Protein AF-A0A1M6QEP3-F1 (afdb_monomer_lite)

Structure (mmCIF, N/CA/C/O backbone):
data_AF-A0A1M6QEP3-F1
#
_entry.id   AF-A0A1M6QEP3-F1
#
loop_
_atom_site.group_PDB
_atom_site.id
_atom_site.type_symbol
_atom_site.label_atom_id
_atom_site.label_alt_id
_atom_site.label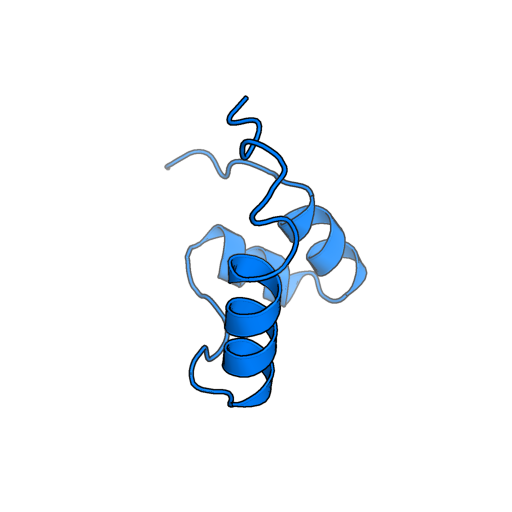_comp_id
_atom_site.label_asym_id
_atom_site.label_entity_id
_atom_site.label_seq_id
_atom_site.pdbx_PDB_ins_code
_atom_site.Cartn_x
_atom_site.Cartn_y
_atom_site.Cartn_z
_atom_site.occupancy
_atom_site.B_iso_or_equiv
_atom_site.auth_seq_id
_atom_site.auth_comp_id
_atom_site.auth_asym_id
_atom_site.auth_atom_id
_atom_site.pdbx_PDB_model_num
ATOM 1 N N . MET A 1 1 ? -8.565 3.645 -23.111 1.00 51.84 1 MET A N 1
ATOM 2 C CA . MET A 1 1 ? -7.515 3.775 -22.087 1.00 51.84 1 MET A CA 1
ATOM 3 C C . MET A 1 1 ? -8.246 4.211 -20.840 1.00 51.84 1 MET A C 1
ATOM 5 O O . MET A 1 1 ? -8.865 5.264 -20.874 1.00 51.84 1 MET A O 1
ATOM 9 N N . GLU A 1 2 ? -8.375 3.323 -19.862 1.00 67.38 2 GLU A N 1
ATOM 10 C CA . GLU A 1 2 ? -9.093 3.633 -18.624 1.00 67.38 2 GLU A CA 1
ATOM 11 C C . GLU A 1 2 ? -8.257 4.648 -17.834 1.00 67.38 2 GLU A C 1
ATOM 13 O O . GLU A 1 2 ? -7.039 4.493 -17.740 1.00 67.38 2 GLU A O 1
ATOM 18 N N . ASP A 1 3 ? -8.875 5.732 -17.368 1.00 76.81 3 ASP A N 1
ATOM 19 C CA . ASP A 1 3 ? -8.163 6.794 -16.654 1.00 76.81 3 ASP A CA 1
ATOM 20 C C . ASP A 1 3 ? -7.624 6.261 -15.319 1.00 76.81 3 ASP A C 1
ATOM 22 O O . ASP A 1 3 ? -8.379 5.744 -14.489 1.00 76.81 3 ASP A O 1
ATOM 26 N N . VAL A 1 4 ? -6.314 6.401 -15.089 1.00 79.81 4 VAL A N 1
ATOM 27 C CA . VAL A 1 4 ? -5.683 6.005 -13.824 1.00 79.81 4 VAL A CA 1
ATOM 28 C C . VAL A 1 4 ? -6.156 6.959 -12.728 1.00 79.81 4 VAL A C 1
ATOM 30 O O . VAL A 1 4 ? -5.726 8.111 -12.655 1.00 79.81 4 VAL A O 1
ATOM 33 N N . LYS A 1 5 ? -7.027 6.480 -11.835 1.00 87.38 5 LYS A N 1
ATOM 34 C CA . LYS A 1 5 ? -7.457 7.251 -10.660 1.00 87.38 5 LYS A CA 1
ATOM 35 C C . LYS A 1 5 ? -6.308 7.371 -9.660 1.00 87.38 5 LYS A C 1
ATOM 37 O O . LYS A 1 5 ? -6.025 6.442 -8.906 1.00 87.38 5 LYS A O 1
ATOM 42 N N . VAL A 1 6 ? -5.659 8.533 -9.642 1.00 89.94 6 VAL A N 1
ATOM 43 C CA . VAL A 1 6 ? -4.577 8.837 -8.697 1.00 89.94 6 VAL A CA 1
ATOM 44 C C . VAL A 1 6 ? -5.133 8.927 -7.275 1.00 89.94 6 VAL A C 1
ATOM 46 O O . VAL A 1 6 ? -6.063 9.684 -7.005 1.00 89.94 6 VAL A O 1
ATOM 49 N N . ASN A 1 7 ? -4.546 8.163 -6.355 1.00 91.94 7 ASN A N 1
ATOM 50 C CA . ASN A 1 7 ? -4.873 8.175 -4.931 1.00 91.94 7 ASN A CA 1
ATOM 51 C C . ASN A 1 7 ? -3.602 8.377 -4.083 1.00 91.94 7 ASN A C 1
ATOM 53 O O . ASN A 1 7 ? -2.482 8.395 -4.601 1.00 91.94 7 ASN A O 1
ATOM 57 N N . GLY A 1 8 ? -3.770 8.525 -2.765 1.00 92.56 8 GLY A N 1
ATOM 58 C CA . GLY A 1 8 ? -2.644 8.716 -1.842 1.00 92.56 8 GLY A CA 1
ATOM 59 C C . GLY A 1 8 ? -1.630 7.567 -1.870 1.00 92.56 8 GLY A C 1
ATOM 60 O O . GLY A 1 8 ? -0.432 7.806 -1.747 1.00 92.56 8 GLY A O 1
ATOM 61 N N . THR A 1 9 ? -2.090 6.338 -2.115 1.00 90.81 9 THR A N 1
ATOM 62 C CA . THR A 1 9 ? -1.230 5.156 -2.249 1.00 90.81 9 THR A CA 1
ATOM 63 C C . THR A 1 9 ? -0.297 5.280 -3.453 1.00 90.81 9 THR A C 1
ATOM 65 O O . THR A 1 9 ? 0.906 5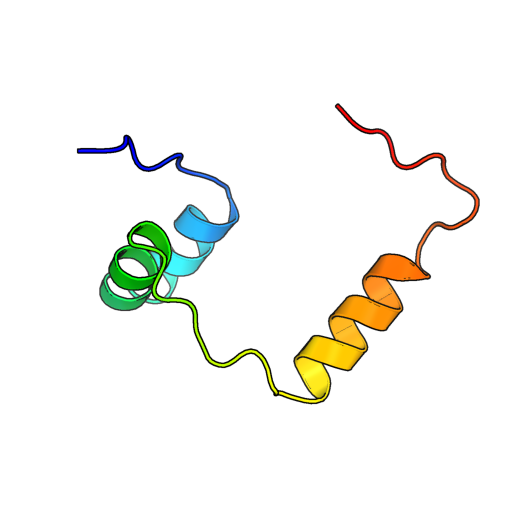.083 -3.309 1.00 90.81 9 THR A O 1
ATOM 68 N N . LEU A 1 10 ? -0.804 5.680 -4.623 1.00 92.25 10 LEU A N 1
ATOM 69 C CA . LEU A 1 10 ? 0.030 5.886 -5.811 1.00 92.25 10 LEU A CA 1
ATOM 70 C C . LEU A 1 10 ? 1.047 7.016 -5.602 1.00 92.25 10 LEU A C 1
ATOM 72 O O . LEU A 1 10 ? 2.202 6.876 -5.995 1.00 92.25 10 LEU A O 1
ATOM 76 N N . ILE A 1 11 ? 0.663 8.104 -4.929 1.00 94.25 11 ILE A N 1
ATOM 77 C CA . ILE A 1 11 ? 1.603 9.182 -4.582 1.00 94.25 11 ILE A CA 1
ATOM 78 C C . ILE A 1 11 ? 2.716 8.649 -3.674 1.00 94.25 11 ILE A C 1
ATOM 80 O O . ILE A 1 11 ? 3.890 8.907 -3.932 1.00 94.25 11 ILE A O 1
ATOM 84 N N . TRP A 1 12 ? 2.370 7.871 -2.647 1.00 93.88 12 TRP A N 1
ATOM 85 C CA . TRP A 1 12 ? 3.349 7.266 -1.745 1.00 93.88 12 TRP A CA 1
ATOM 86 C C . TRP A 1 12 ? 4.355 6.388 -2.500 1.00 93.88 12 TRP A C 1
ATOM 88 O O . TRP A 1 12 ? 5.564 6.578 -2.368 1.00 93.88 12 TRP A O 1
ATOM 98 N N . TYR A 1 13 ? 3.871 5.510 -3.376 1.00 93.06 13 TYR A N 1
ATOM 99 C CA . TYR A 1 13 ? 4.741 4.667 -4.192 1.00 93.06 13 TYR A CA 1
ATOM 100 C C . TYR A 1 13 ? 5.562 5.443 -5.223 1.00 93.06 13 TYR A C 1
ATOM 102 O O . TYR A 1 13 ? 6.681 5.037 -5.526 1.00 93.06 13 TYR A O 1
ATOM 110 N N . TYR A 1 14 ? 5.072 6.577 -5.730 1.00 94.25 14 TYR A N 1
ATOM 111 C CA . TYR A 1 14 ? 5.855 7.437 -6.619 1.00 94.25 14 TYR A CA 1
ATOM 112 C C . TYR A 1 14 ? 7.130 7.962 -5.939 1.00 94.25 14 TYR A C 1
ATOM 114 O O . TYR A 1 14 ? 8.178 8.034 -6.586 1.00 94.25 14 TYR A O 1
ATOM 122 N N . TYR A 1 15 ? 7.062 8.281 -4.641 1.00 96.00 15 TYR A N 1
ATOM 123 C CA . TYR A 1 15 ? 8.230 8.702 -3.858 1.00 96.00 15 TYR A CA 1
ATOM 124 C C . TYR A 1 15 ? 9.211 7.562 -3.555 1.00 96.00 15 TYR A C 1
ATOM 126 O O . TYR A 1 15 ? 10.377 7.835 -3.279 1.00 96.00 15 TYR A O 1
ATOM 134 N N . ILE A 1 16 ? 8.765 6.307 -3.630 1.00 94.44 16 ILE A N 1
ATOM 135 C CA . ILE A 1 16 ? 9.616 5.124 -3.456 1.00 94.44 16 ILE A CA 1
ATOM 136 C C . ILE A 1 16 ? 10.261 4.749 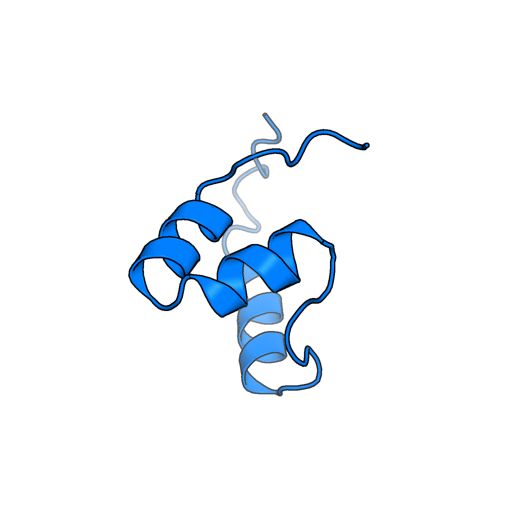-4.794 1.00 94.44 16 ILE A C 1
ATOM 138 O O . ILE A 1 16 ? 11.485 4.724 -4.922 1.00 94.44 16 ILE A O 1
ATOM 142 N N . CYS A 1 17 ? 9.439 4.461 -5.807 1.00 94.81 17 CYS A N 1
ATOM 143 C CA . CYS A 1 17 ? 9.885 3.947 -7.093 1.00 94.81 17 CYS A CA 1
ATOM 144 C C . CYS A 1 17 ? 8.868 4.233 -8.212 1.00 94.81 17 CYS A C 1
ATOM 146 O O . CYS A 1 17 ? 7.743 3.731 -8.229 1.00 94.81 17 CYS A O 1
ATOM 148 N N . LYS A 1 18 ? 9.312 4.960 -9.245 1.00 94.12 18 LYS A N 1
ATOM 149 C CA . LYS A 1 18 ? 8.486 5.294 -10.422 1.00 94.12 18 LYS A CA 1
ATOM 150 C C . LYS A 1 18 ? 8.013 4.066 -11.210 1.00 94.12 18 LYS A C 1
ATOM 152 O O . LYS A 1 18 ? 6.966 4.110 -11.847 1.00 94.12 18 LYS A O 1
ATOM 157 N N . ARG A 1 19 ? 8.782 2.972 -11.199 1.00 94.88 19 ARG A N 1
ATOM 158 C CA . ARG A 1 19 ? 8.396 1.734 -11.892 1.00 94.88 19 ARG A CA 1
ATOM 159 C C . ARG A 1 19 ? 7.292 0.998 -11.139 1.00 94.88 19 ARG A C 1
ATOM 161 O O . ARG A 1 19 ? 6.363 0.511 -11.770 1.00 94.88 19 ARG A O 1
ATOM 168 N N . GLU A 1 20 ? 7.375 0.946 -9.813 1.00 92.81 20 GLU A N 1
ATOM 169 C CA . GLU A 1 20 ? 6.357 0.298 -8.981 1.00 92.81 20 GLU A CA 1
ATOM 170 C C . GLU A 1 20 ? 5.004 0.984 -9.140 1.00 92.81 20 GLU A C 1
ATOM 172 O O . GLU A 1 20 ? 4.013 0.309 -9.410 1.00 92.81 20 GLU A O 1
ATOM 177 N N . VAL A 1 21 ? 4.964 2.321 -9.079 1.00 94.62 21 VAL A N 1
ATOM 178 C CA . VAL A 1 21 ? 3.702 3.053 -9.265 1.00 94.62 21 VAL A CA 1
ATOM 179 C C . VAL A 1 21 ? 3.102 2.831 -10.655 1.00 94.62 21 VAL A C 1
ATOM 181 O O . VAL A 1 21 ? 1.887 2.706 -10.774 1.00 94.62 21 VAL A O 1
ATOM 184 N N . TRP A 1 22 ? 3.936 2.728 -11.697 1.00 93.25 22 TRP A N 1
ATOM 185 C CA . TRP A 1 22 ? 3.467 2.438 -13.051 1.00 93.25 22 TRP A CA 1
ATOM 186 C C . TRP A 1 22 ? 2.825 1.051 -13.133 1.00 93.25 22 TRP A C 1
ATOM 188 O O . TRP A 1 22 ? 1.742 0.922 -13.698 1.00 93.25 22 TRP A O 1
ATOM 198 N N . LEU A 1 23 ? 3.447 0.037 -12.522 1.00 93.19 23 LEU A N 1
ATOM 199 C CA . LEU A 1 23 ? 2.905 -1.323 -12.465 1.00 93.19 23 LEU A CA 1
ATOM 200 C C . LEU A 1 23 ? 1.555 -1.345 -11.733 1.00 93.19 23 LEU A C 1
ATOM 202 O O . LEU A 1 23 ? 0.562 -1.808 -12.292 1.00 93.19 23 LEU A O 1
ATOM 206 N N . MET A 1 24 ? 1.476 -0.757 -10.538 1.00 91.44 24 MET A N 1
ATOM 207 C CA . MET A 1 24 ? 0.225 -0.741 -9.770 1.00 91.44 24 MET A CA 1
ATOM 208 C C . MET A 1 24 ? -0.888 0.060 -10.444 1.00 91.44 24 MET A C 1
ATOM 210 O O . MET A 1 24 ? -2.042 -0.355 -10.392 1.00 91.44 24 MET A O 1
ATOM 214 N N . ALA A 1 25 ? -0.560 1.168 -11.114 1.00 91.12 25 ALA A N 1
ATOM 215 C CA . ALA A 1 25 ? -1.521 1.937 -11.905 1.00 91.12 25 ALA A CA 1
ATOM 216 C C . ALA A 1 25 ? -2.139 1.121 -13.057 1.00 91.12 25 ALA A C 1
ATOM 218 O O . ALA A 1 25 ? -3.241 1.434 -13.498 1.00 91.12 25 ALA A O 1
ATOM 219 N N . HIS A 1 26 ? -1.450 0.073 -13.518 1.00 91.06 26 HIS A N 1
ATOM 220 C CA . HIS A 1 26 ? -1.915 -0.859 -14.548 1.00 91.06 26 HIS A CA 1
ATOM 221 C C . HIS A 1 26 ? -2.394 -2.195 -13.953 1.00 91.06 26 HIS A C 1
ATOM 223 O O . HIS A 1 26 ? -2.376 -3.216 -14.638 1.00 91.06 26 HIS A O 1
ATOM 229 N N . ASN A 1 27 ? -2.823 -2.201 -12.684 1.00 87.88 27 ASN A N 1
ATOM 230 C CA . ASN A 1 27 ? -3.315 -3.379 -11.956 1.00 87.88 27 ASN A CA 1
ATOM 231 C C . ASN A 1 27 ? -2.295 -4.526 -11.813 1.00 87.88 27 ASN A C 1
ATOM 233 O O . ASN A 1 27 ? -2.672 -5.665 -11.548 1.00 87.88 27 ASN A O 1
ATOM 237 N N . LEU A 1 28 ? -0.998 -4.237 -11.944 1.00 90.25 28 LEU A N 1
ATOM 238 C CA . LEU A 1 28 ? 0.079 -5.173 -11.626 1.00 90.25 28 LEU A CA 1
ATOM 239 C C . LEU A 1 28 ? 0.518 -4.925 -10.182 1.00 90.25 28 LEU A C 1
ATOM 241 O O . LEU A 1 28 ? 1.416 -4.125 -9.907 1.00 90.25 28 LEU A O 1
ATOM 245 N N . THR A 1 29 ? -0.177 -5.571 -9.249 1.00 87.06 29 THR A N 1
ATOM 246 C CA . THR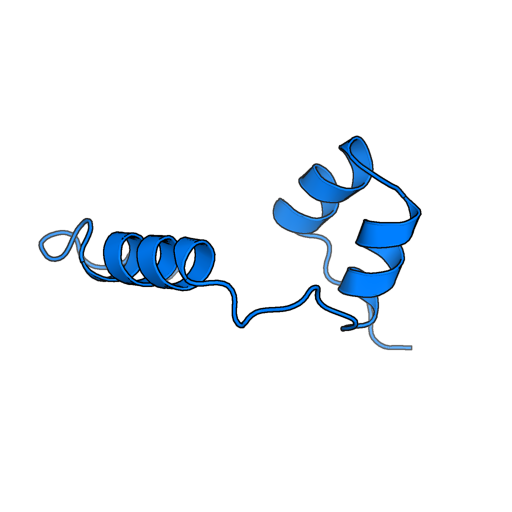 A 1 29 ? 0.074 -5.425 -7.813 1.00 87.06 29 THR A CA 1
ATOM 247 C C . THR A 1 29 ? 1.222 -6.321 -7.337 1.00 87.06 29 THR A C 1
ATOM 249 O O . THR A 1 29 ? 1.431 -7.393 -7.906 1.00 87.06 29 THR A O 1
ATOM 252 N N . PRO A 1 30 ? 1.947 -5.926 -6.273 1.00 85.38 30 PRO A N 1
ATOM 253 C CA . PRO A 1 30 ? 2.917 -6.795 -5.609 1.00 85.38 30 PRO A CA 1
ATOM 254 C C . PRO A 1 30 ? 2.273 -8.070 -5.056 1.00 85.38 30 PRO A C 1
ATOM 256 O O . PRO A 1 30 ? 1.052 -8.131 -4.891 1.00 85.38 30 PRO A O 1
ATOM 259 N N . ASP A 1 31 ? 3.111 -9.044 -4.707 1.00 85.69 31 ASP A N 1
ATOM 260 C CA . ASP A 1 31 ? 2.689 -10.272 -4.032 1.00 85.69 31 ASP A CA 1
ATOM 261 C C . ASP A 1 31 ? 1.870 -9.961 -2.765 1.00 85.69 31 ASP A C 1
ATOM 263 O O . ASP A 1 31 ? 2.247 -9.115 -1.948 1.00 85.69 31 ASP A O 1
ATOM 267 N N . GLN A 1 32 ? 0.716 -10.616 -2.648 1.00 86.19 32 GLN A N 1
ATOM 268 C CA . GLN A 1 32 ? -0.249 -10.425 -1.569 1.00 86.19 32 GLN A CA 1
ATOM 269 C C . GLN A 1 32 ? -0.208 -11.550 -0.528 1.00 86.19 32 GLN A C 1
ATOM 271 O O . GLN A 1 32 ? -0.856 -11.393 0.507 1.00 86.19 32 GLN A O 1
ATOM 276 N N . ASP A 1 33 ? 0.561 -12.621 -0.758 1.00 88.44 33 ASP A N 1
ATOM 277 C CA . ASP A 1 33 ? 0.583 -13.840 0.071 1.00 88.44 33 ASP A CA 1
ATOM 278 C C . ASP A 1 33 ? 1.572 -13.752 1.252 1.00 88.44 33 ASP A C 1
ATOM 280 O O . ASP A 1 33 ? 2.043 -14.748 1.805 1.00 88.44 33 ASP A O 1
ATOM 284 N N . ASN A 1 34 ? 1.914 -12.534 1.671 1.00 89.56 34 ASN A N 1
ATOM 285 C CA . ASN A 1 34 ? 2.816 -12.309 2.789 1.00 89.56 34 ASN A CA 1
ATOM 286 C C . ASN A 1 34 ? 2.044 -12.262 4.119 1.00 89.56 34 ASN A C 1
ATOM 288 O O . ASN A 1 34 ? 1.193 -11.398 4.324 1.00 89.56 34 ASN A O 1
ATOM 292 N N . GLN A 1 35 ? 2.430 -13.111 5.075 1.00 91.94 35 GLN A N 1
ATOM 293 C CA . GLN A 1 35 ? 1.807 -13.198 6.404 1.00 91.94 35 GLN A CA 1
ATOM 294 C C . GLN A 1 35 ? 1.760 -11.860 7.165 1.00 91.94 35 GLN A C 1
ATOM 296 O O . GLN A 1 35 ? 0.836 -11.619 7.943 1.00 91.94 35 GLN A O 1
ATOM 301 N N . TYR A 1 36 ? 2.726 -10.960 6.950 1.00 91.06 36 TYR A N 1
ATOM 302 C CA . TYR A 1 36 ? 2.706 -9.630 7.567 1.00 91.06 36 TYR A CA 1
ATOM 303 C C . TYR A 1 36 ? 1.638 -8.715 6.960 1.00 91.06 36 TYR A C 1
ATOM 305 O O . TYR A 1 36 ? 1.064 -7.888 7.671 1.00 91.06 36 TYR A O 1
ATOM 313 N N . ILE A 1 37 ? 1.349 -8.870 5.665 1.00 89.50 37 ILE A N 1
ATOM 314 C CA . ILE A 1 37 ? 0.250 -8.161 5.003 1.00 89.50 37 ILE A CA 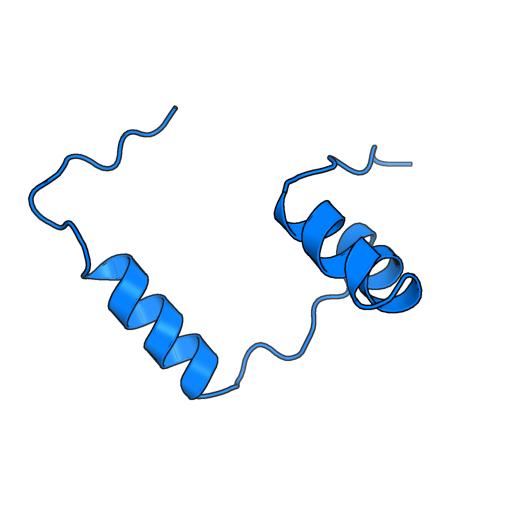1
ATOM 315 C C . ILE A 1 37 ? -1.079 -8.661 5.573 1.00 89.50 37 ILE A C 1
ATOM 317 O O . ILE A 1 37 ? -1.931 -7.844 5.926 1.00 89.50 37 ILE A O 1
ATOM 321 N N . ASP A 1 38 ? -1.230 -9.974 5.752 1.00 90.56 38 ASP A N 1
ATOM 322 C CA . ASP A 1 38 ? -2.430 -10.561 6.359 1.00 90.56 38 ASP A CA 1
ATOM 323 C C . ASP A 1 38 ? -2.643 -10.100 7.801 1.00 90.56 38 ASP A C 1
ATOM 325 O O . ASP A 1 38 ? -3.757 -9.723 8.170 1.00 90.56 38 ASP A O 1
ATOM 329 N N . LEU A 1 39 ? -1.577 -10.030 8.603 1.00 92.38 39 LEU A N 1
ATOM 330 C CA . LEU A 1 39 ? -1.652 -9.461 9.948 1.00 92.38 39 LEU A CA 1
ATOM 331 C C . LEU A 1 39 ? -2.105 -7.993 9.914 1.00 92.38 39 LEU A C 1
ATOM 333 O O . LEU A 1 39 ? -2.946 -7.586 10.716 1.00 92.38 39 LEU A O 1
ATOM 337 N N . GLY A 1 40 ? -1.586 -7.203 8.970 1.00 89.94 40 GLY A N 1
ATOM 338 C CA . GLY A 1 40 ? -2.008 -5.818 8.762 1.00 89.94 40 GLY A CA 1
ATOM 339 C C . GLY A 1 40 ? -3.495 -5.697 8.422 1.00 89.94 40 GLY A C 1
ATOM 340 O O . GLY A 1 40 ? -4.184 -4.853 8.999 1.00 89.94 40 GLY A O 1
ATOM 341 N N . ARG A 1 41 ? -4.014 -6.570 7.546 1.00 89.44 41 ARG A N 1
ATOM 342 C CA . ARG A 1 41 ? -5.448 -6.641 7.207 1.00 89.44 41 ARG A CA 1
ATOM 343 C C . ARG A 1 41 ? -6.289 -7.012 8.422 1.00 89.44 41 ARG A C 1
ATOM 345 O O . ARG A 1 41 ? -7.252 -6.312 8.722 1.00 89.44 41 ARG A O 1
ATOM 352 N N . PHE A 1 42 ? -5.877 -8.037 9.167 1.00 91.25 42 PHE A N 1
ATOM 353 C CA . PHE A 1 42 ? -6.557 -8.456 10.390 1.00 91.25 42 PHE A CA 1
ATOM 354 C C . PHE A 1 42 ? -6.642 -7.309 11.405 1.00 91.25 42 PHE A C 1
ATOM 356 O O . PHE A 1 42 ? -7.714 -7.018 11.93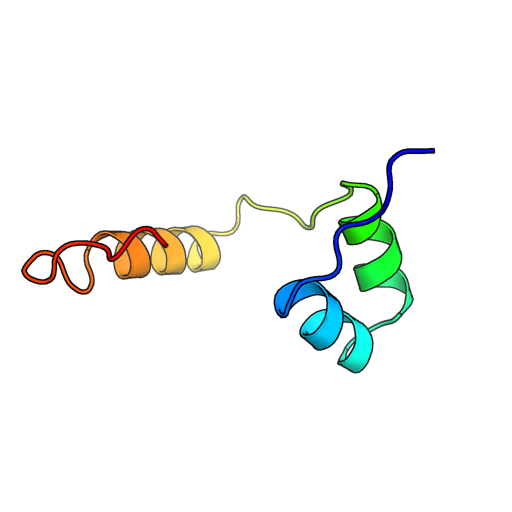5 1.00 91.25 42 PHE A O 1
ATOM 363 N N . ILE A 1 43 ? -5.538 -6.600 11.649 1.00 91.25 43 ILE A N 1
ATOM 364 C CA . ILE A 1 43 ? -5.538 -5.438 12.546 1.00 91.25 43 ILE A CA 1
ATOM 365 C C . ILE A 1 43 ? -6.453 -4.343 11.997 1.00 91.25 43 ILE A C 1
ATOM 367 O O . ILE A 1 43 ? -7.243 -3.790 12.758 1.00 91.25 43 ILE A O 1
ATOM 371 N N . HIS A 1 44 ? -6.381 -4.037 10.701 1.00 86.44 44 HIS A N 1
ATOM 372 C CA . HIS A 1 44 ? -7.210 -3.008 10.074 1.00 86.44 44 HIS A CA 1
ATOM 373 C C . HIS A 1 44 ? -8.713 -3.305 10.199 1.00 86.44 44 HIS A C 1
ATOM 375 O O . HIS A 1 44 ? -9.498 -2.398 10.465 1.00 86.44 44 HIS A O 1
ATOM 381 N N . GLU A 1 45 ? -9.119 -4.565 10.046 1.00 86.81 45 GLU A N 1
ATOM 382 C CA . GLU A 1 45 ? -10.515 -4.998 10.169 1.00 86.81 45 GLU A CA 1
ATOM 383 C C . GLU A 1 45 ? -11.039 -4.950 11.607 1.00 86.81 45 GLU A C 1
ATOM 385 O O . GLU A 1 45 ? -12.206 -4.620 11.825 1.00 86.81 45 GLU A O 1
ATOM 390 N N . ASN A 1 46 ? -10.187 -5.264 12.586 1.00 86.62 46 ASN A N 1
ATOM 391 C CA . ASN A 1 46 ? -10.573 -5.333 13.997 1.00 86.62 46 ASN A CA 1
ATOM 392 C C . ASN A 1 46 ? -10.362 -4.011 14.754 1.00 86.62 46 ASN A C 1
ATOM 394 O O . ASN A 1 46 ? -10.938 -3.800 15.825 1.00 86.62 46 ASN A O 1
ATOM 398 N N . SER A 1 47 ? -9.557 -3.100 14.210 1.00 82.69 47 SER A N 1
ATOM 399 C CA . SER A 1 47 ? -9.358 -1.770 14.779 1.00 82.69 47 SER A CA 1
ATOM 400 C C . SER A 1 47 ? -10.594 -0.916 14.501 1.00 82.69 47 SER A C 1
ATOM 402 O O . SER A 1 47 ? -11.049 -0.823 13.367 1.00 82.69 47 SER A O 1
ATOM 404 N N . TYR A 1 48 ? -11.135 -0.273 15.539 1.00 71.25 48 TYR A N 1
ATOM 405 C CA . TYR A 1 48 ? -12.312 0.609 15.463 1.00 71.25 48 TYR A CA 1
ATOM 406 C C . TYR A 1 48 ? -13.678 -0.068 15.257 1.00 71.25 48 TYR A C 1
ATOM 408 O O . TYR A 1 48 ? -14.594 0.553 14.732 1.00 71.25 48 TYR A O 1
ATOM 416 N N . MET A 1 49 ? -13.897 -1.282 15.779 1.00 66.12 49 MET A N 1
ATOM 417 C CA . MET A 1 49 ? -15.228 -1.929 15.736 1.00 66.12 49 MET A CA 1
ATOM 418 C C . MET A 1 49 ? -16.388 -1.098 16.329 1.00 66.12 49 MET A C 1
ATOM 420 O O . MET A 1 49 ? -17.548 -1.340 16.005 1.00 66.12 49 MET A O 1
ATOM 424 N N . ARG A 1 50 ? -16.097 -0.143 17.225 1.00 66.81 50 ARG A N 1
ATOM 425 C CA . ARG A 1 50 ? -17.102 0.714 17.886 1.00 66.81 50 ARG A CA 1
ATOM 426 C C . ARG A 1 50 ? -17.374 2.028 17.157 1.00 66.81 50 ARG A C 1
ATOM 428 O O . ARG A 1 50 ? -18.368 2.684 17.460 1.00 66.81 50 ARG A O 1
ATOM 435 N N . GLU A 1 51 ? -16.528 2.411 16.209 1.00 65.69 51 GLU A N 1
ATOM 436 C CA . GLU A 1 51 ? -16.777 3.571 15.363 1.00 65.69 51 GLU A CA 1
ATOM 437 C C . GLU A 1 51 ? -17.428 3.075 14.074 1.00 65.69 51 GLU A C 1
ATOM 439 O O . GLU A 1 51 ? -16.910 2.180 13.408 1.00 65.69 51 GLU A O 1
ATOM 444 N N . LYS A 1 52 ? -18.596 3.618 13.704 1.00 61.12 52 LYS A N 1
ATOM 445 C CA . LYS A 1 52 ? -19.154 3.360 12.369 1.00 61.12 52 LYS A CA 1
ATOM 446 C C . LYS A 1 52 ? -18.062 3.707 11.359 1.00 61.12 52 LYS A C 1
ATOM 448 O O . LYS A 1 52 ? -17.693 4.879 11.293 1.00 61.12 52 LYS A O 1
ATOM 453 N N . LYS A 1 53 ? -17.592 2.729 10.567 1.00 60.47 53 LYS A N 1
ATOM 454 C CA . LYS A 1 53 ? -16.799 2.994 9.356 1.00 60.47 53 LYS A CA 1
ATOM 455 C C . LYS A 1 53 ? -17.523 4.107 8.605 1.00 60.47 53 LYS A C 1
ATOM 457 O O . LYS A 1 53 ? -18.624 3.898 8.094 1.00 60.47 53 LYS A O 1
ATOM 462 N N . ARG A 1 54 ? -16.970 5.319 8.631 1.00 48.84 54 ARG A N 1
ATOM 463 C CA . ARG A 1 54 ? -17.545 6.462 7.931 1.00 48.84 54 ARG A CA 1
ATOM 464 C C . ARG A 1 54 ? -17.216 6.228 6.461 1.00 48.84 54 ARG A C 1
ATOM 466 O O . ARG A 1 54 ? -16.154 6.614 5.997 1.00 48.84 54 ARG A O 1
ATOM 473 N N . PHE A 1 55 ? -18.083 5.487 5.776 1.00 47.78 55 PHE A N 1
ATOM 474 C CA . PHE A 1 55 ? -18.085 5.419 4.322 1.00 47.78 55 PHE A CA 1
ATOM 475 C C . PHE A 1 55 ? -18.486 6.814 3.831 1.00 47.78 55 PHE A C 1
ATOM 477 O O . PHE A 1 55 ? -19.649 7.201 3.951 1.00 47.78 55 PHE A O 1
ATOM 484 N N . LEU A 1 56 ? -17.498 7.594 3.402 1.00 37.62 56 LEU A N 1
ATOM 485 C CA . LEU A 1 56 ? -17.682 8.736 2.512 1.00 37.62 56 LEU A CA 1
ATOM 486 C C . LEU A 1 56 ? -17.223 8.305 1.123 1.00 37.62 56 LEU A C 1
ATOM 488 O O . LEU A 1 56 ? -16.164 7.639 1.057 1.00 37.62 56 LEU A O 1
#

Sequence (56 aa):
MEDVKVNGTLIWYYYICKREVWLMAHNLTPDQDNQYIDLGRFIHENSYMREKKRFL

Foldseek 3Di:
DDDQDDDPVLVVVVVVDPVQSVCVSVVNHPDCPDPVNVVVVVCVVPPCPPPPPPDD

pLDDT: mean 84.0, std 13.78, range [37.62, 96.0]

Radius of gyration: 14.5 Å; chains: 1; bounding box: 29×23×40 Å

InterPro domains:
  IPR022765 Dna2/Cas4, domain of unknown function DUF83 [PF01930] (7-54)

Organism: NCBI:txid1121266

Secondary structure (DSSP, 8-state):
-------HHHHHHHHH-HHHHHHHHTT-PPP---HHHHHHHHHHHHTTTTS-----